Protein AF-A0A522AM93-F1 (afdb_monomer_lite)

Radius of gyration: 15.5 Å; chains: 1; bounding box: 45×29×40 Å

pLDDT: mean 80.6, std 19.47, range [34.16, 98.31]

Structure (mmCIF, N/CA/C/O backbone):
data_AF-A0A522AM93-F1
#
_entry.id   AF-A0A522AM93-F1
#
loop_
_atom_site.group_PDB
_atom_site.id
_atom_site.type_symbol
_atom_site.label_atom_id
_atom_site.label_alt_id
_atom_site.label_comp_id
_atom_site.label_asym_id
_atom_site.label_entity_id
_atom_site.label_seq_id
_atom_site.pdbx_PDB_ins_code
_atom_site.Cartn_x
_atom_site.Cartn_y
_atom_site.Cartn_z
_atom_site.occupancy
_atom_site.B_iso_or_equiv
_atom_site.auth_seq_id
_atom_site.auth_comp_id
_atom_site.auth_asym_id
_atom_site.auth_atom_id
_atom_site.pdbx_PDB_model_num
ATOM 1 N N . MET A 1 1 ? 15.659 14.094 3.637 1.00 64.00 1 MET A N 1
ATOM 2 C CA . MET A 1 1 ? 14.921 12.846 3.329 1.00 64.00 1 MET A CA 1
ATOM 3 C C . MET A 1 1 ? 1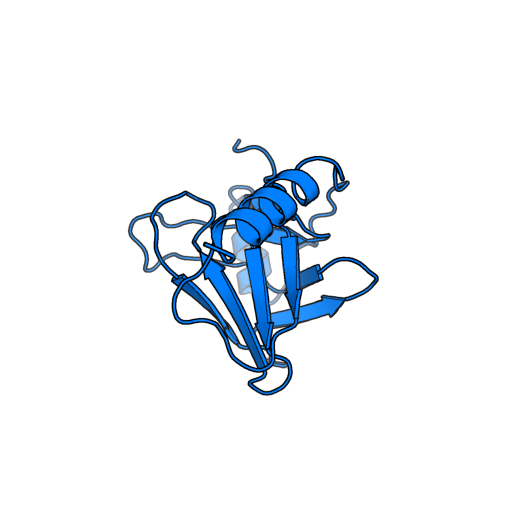3.734 12.758 4.272 1.00 64.00 1 MET A C 1
ATOM 5 O O . MET A 1 1 ? 13.894 13.116 5.433 1.00 64.00 1 MET A O 1
ATOM 9 N N . ARG A 1 2 ? 12.546 12.381 3.788 1.00 76.62 2 ARG A N 1
ATOM 10 C CA . ARG A 1 2 ? 11.369 12.241 4.659 1.00 76.62 2 ARG A CA 1
ATOM 11 C C . ARG A 1 2 ? 11.537 11.013 5.561 1.00 76.62 2 ARG A C 1
ATOM 13 O O . ARG A 1 2 ? 12.051 9.994 5.109 1.00 76.62 2 ARG A O 1
ATOM 20 N N . GLN A 1 3 ? 11.123 11.125 6.821 1.00 82.69 3 GLN A N 1
ATOM 21 C CA . GLN A 1 3 ? 11.188 10.011 7.768 1.00 82.69 3 GLN A CA 1
ATOM 22 C C . GLN A 1 3 ? 10.150 8.926 7.429 1.00 82.69 3 GLN A C 1
ATOM 24 O O . GLN A 1 3 ? 9.095 9.257 6.871 1.00 82.69 3 GLN A O 1
ATOM 29 N N . PRO A 1 4 ? 10.429 7.649 7.758 1.00 87.81 4 PRO A N 1
ATOM 30 C CA . PRO A 1 4 ? 9.430 6.589 7.743 1.00 87.81 4 PRO A CA 1
ATOM 31 C C . PRO A 1 4 ? 8.192 6.964 8.556 1.00 87.81 4 PRO A C 1
ATOM 33 O O . PRO A 1 4 ? 8.305 7.571 9.621 1.00 87.81 4 PRO A O 1
ATOM 36 N N . VAL A 1 5 ? 7.018 6.582 8.066 1.00 90.31 5 VAL A N 1
ATOM 37 C CA . VAL A 1 5 ? 5.742 6.818 8.750 1.00 90.31 5 VAL A CA 1
ATOM 38 C C . VAL A 1 5 ? 5.134 5.471 9.110 1.00 90.31 5 VAL A C 1
ATOM 40 O O . VAL A 1 5 ? 5.011 4.608 8.246 1.00 90.31 5 VAL A O 1
ATOM 43 N N . ALA A 1 6 ? 4.758 5.282 10.373 1.00 91.94 6 ALA A N 1
ATOM 44 C CA . ALA A 1 6 ? 4.061 4.073 10.798 1.00 91.94 6 ALA A CA 1
ATOM 45 C C . ALA A 1 6 ? 2.689 3.967 10.112 1.00 91.94 6 ALA A C 1
ATOM 47 O O . ALA A 1 6 ? 1.998 4.967 9.908 1.00 91.94 6 ALA A O 1
ATOM 48 N N . LEU A 1 7 ? 2.295 2.748 9.771 1.00 93.38 7 LEU A N 1
ATOM 49 C CA . LEU A 1 7 ? 1.072 2.430 9.056 1.00 93.38 7 LEU A CA 1
ATOM 50 C C . LEU A 1 7 ? 0.395 1.241 9.740 1.00 93.38 7 LEU A C 1
ATOM 52 O O . LEU A 1 7 ? 1.007 0.213 9.976 1.00 93.38 7 LEU A O 1
ATOM 56 N N . CYS A 1 8 ? -0.888 1.364 10.054 1.00 96.06 8 CYS A N 1
ATOM 57 C CA . CYS A 1 8 ? -1.685 0.235 10.522 1.00 96.06 8 CYS A CA 1
ATOM 58 C C . CYS A 1 8 ? -2.324 -0.467 9.327 1.00 96.06 8 CYS A C 1
ATOM 60 O O . CYS A 1 8 ? -2.817 0.203 8.424 1.00 96.06 8 CYS A O 1
ATOM 62 N N . HIS A 1 9 ? -2.415 -1.790 9.338 1.00 97.38 9 HIS A N 1
ATOM 63 C CA . HIS A 1 9 ? -3.209 -2.511 8.348 1.00 97.38 9 HIS A CA 1
ATOM 64 C C . HIS A 1 9 ? -4.540 -2.985 8.935 1.00 97.38 9 HIS A C 1
ATOM 66 O O . HIS A 1 9 ? -4.672 -3.205 10.141 1.00 97.38 9 HIS A O 1
ATOM 72 N N . ARG A 1 10 ? -5.552 -3.129 8.079 1.00 97.81 10 ARG A N 1
ATOM 73 C CA . ARG A 1 10 ? -6.844 -3.727 8.422 1.00 97.81 10 ARG A CA 1
ATOM 74 C C . ARG A 1 10 ? -7.323 -4.605 7.283 1.00 97.81 10 ARG A C 1
ATOM 76 O O . ARG A 1 10 ? -7.570 -4.109 6.187 1.00 97.81 10 ARG A O 1
ATOM 83 N N . PHE A 1 11 ? -7.509 -5.886 7.569 1.00 97.75 11 PHE A N 1
ATOM 84 C CA . PHE A 1 11 ? -8.221 -6.773 6.662 1.00 97.75 11 PHE A CA 1
ATOM 85 C C . PHE A 1 11 ? -9.722 -6.504 6.768 1.00 97.75 11 PHE A C 1
ATOM 87 O O . PHE A 1 11 ? -10.274 -6.453 7.867 1.00 97.75 11 PHE A O 1
ATOM 94 N N . VAL A 1 12 ? -10.359 -6.286 5.624 1.00 97.25 12 VAL A N 1
ATOM 95 C CA . VAL A 1 12 ? -11.785 -5.970 5.503 1.00 97.25 12 VAL A CA 1
ATOM 96 C C . VAL A 1 12 ? -12.380 -6.736 4.329 1.00 97.25 12 VAL A C 1
ATOM 98 O O . VAL A 1 12 ? -11.690 -7.005 3.348 1.00 97.25 12 VAL A O 1
ATOM 101 N N . ASP A 1 13 ? -13.670 -7.056 4.385 1.00 94.38 13 ASP A N 1
ATOM 102 C CA . ASP A 1 13 ? -14.339 -7.667 3.233 1.00 94.38 13 ASP A CA 1
ATOM 103 C C . ASP A 1 13 ? -14.486 -6.663 2.087 1.00 94.38 13 ASP A C 1
ATOM 105 O O . ASP A 1 13 ? -14.112 -6.955 0.951 1.00 94.38 13 ASP A O 1
ATOM 109 N N . ALA A 1 14 ? -14.973 -5.460 2.396 1.00 93.94 14 ALA A N 1
ATOM 110 C CA . ALA A 1 14 ? -15.117 -4.344 1.469 1.00 93.94 14 ALA A CA 1
ATOM 111 C C . ALA A 1 14 ? -14.380 -3.107 1.997 1.00 93.94 14 ALA A C 1
ATOM 113 O O . ALA A 1 14 ? -14.317 -2.878 3.207 1.00 93.94 14 ALA A O 1
ATOM 114 N N . ILE A 1 15 ? -13.819 -2.319 1.079 1.00 94.44 15 ILE A N 1
ATOM 115 C CA . ILE A 1 15 ? -13.156 -1.054 1.410 1.00 94.44 15 ILE A CA 1
ATOM 116 C C . ILE A 1 15 ? -14.227 -0.058 1.892 1.00 94.44 15 ILE A C 1
ATOM 118 O O . ILE A 1 15 ? -15.259 0.059 1.233 1.00 94.44 15 ILE A O 1
ATOM 122 N N . PRO A 1 16 ? -14.037 0.620 3.040 1.00 95.31 16 PRO A N 1
ATOM 123 C CA . PRO A 1 16 ? -15.026 1.561 3.556 1.00 95.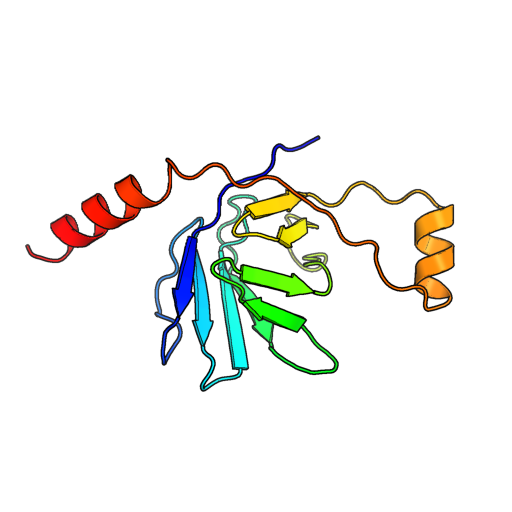31 16 PRO A CA 1
ATOM 124 C C . PRO A 1 16 ? -15.068 2.848 2.724 1.00 95.31 16 PRO A C 1
ATOM 126 O O . PRO A 1 16 ? -14.027 3.316 2.274 1.00 95.31 16 PRO A O 1
ATOM 129 N N . ASP A 1 17 ? -16.238 3.490 2.654 1.00 92.44 17 ASP A N 1
ATOM 130 C CA . ASP A 1 17 ? -16.438 4.759 1.925 1.00 92.44 17 ASP A CA 1
ATOM 131 C C . ASP A 1 17 ? -15.580 5.922 2.447 1.00 92.44 17 ASP A C 1
ATOM 133 O O . ASP A 1 17 ? -15.395 6.931 1.773 1.00 92.44 17 ASP A O 1
ATOM 137 N N . ARG A 1 18 ? -15.112 5.830 3.698 1.00 93.94 18 ARG A N 1
ATOM 138 C CA . ARG A 1 18 ? -14.257 6.841 4.328 1.00 93.94 18 ARG A CA 1
ATOM 139 C C . ARG A 1 18 ? -12.984 6.202 4.847 1.00 93.94 18 ARG A C 1
ATOM 141 O O . ARG A 1 18 ? -12.986 5.522 5.878 1.00 93.94 18 ARG A O 1
ATOM 148 N N . LEU A 1 19 ? -11.884 6.479 4.160 1.00 94.69 19 LEU A N 1
ATOM 149 C CA . LEU A 1 19 ? -10.560 6.025 4.558 1.00 94.69 19 LEU A CA 1
ATOM 150 C C . LEU A 1 19 ? -10.001 6.852 5.724 1.00 94.69 19 LEU A C 1
ATOM 152 O O . LEU A 1 19 ? -10.344 8.014 5.936 1.00 94.69 19 LEU A O 1
ATOM 156 N N . GLN A 1 20 ? -9.113 6.229 6.499 1.00 96.50 20 GLN A N 1
ATOM 157 C CA . GLN A 1 20 ? -8.403 6.871 7.605 1.00 96.50 20 GLN A CA 1
ATOM 158 C C . GLN A 1 20 ? -6.929 7.035 7.236 1.00 96.50 20 GLN A C 1
ATOM 160 O O . GLN A 1 20 ? -6.321 6.118 6.682 1.00 96.50 20 GLN A O 1
ATOM 165 N N . ALA A 1 21 ? -6.345 8.186 7.571 1.00 94.94 21 ALA A N 1
ATOM 166 C CA . ALA A 1 21 ? -4.922 8.421 7.357 1.00 94.94 21 ALA A CA 1
ATOM 167 C C . ALA A 1 21 ? -4.083 7.425 8.174 1.00 94.94 21 ALA A C 1
ATOM 169 O O . ALA A 1 21 ? -4.411 7.121 9.322 1.00 94.94 21 ALA A O 1
ATOM 170 N N . GLY A 1 22 ? -3.005 6.916 7.574 1.00 95.00 22 GLY A N 1
ATOM 171 C CA . GLY A 1 22 ? -2.126 5.934 8.216 1.00 95.00 22 GLY A CA 1
ATOM 172 C C . GLY A 1 22 ? -2.719 4.526 8.330 1.00 95.00 22 GLY A C 1
ATOM 173 O O . GLY A 1 22 ? -2.163 3.710 9.061 1.00 95.00 22 GLY A O 1
ATOM 174 N N . VAL A 1 23 ? -3.825 4.227 7.635 1.00 97.69 23 VAL A N 1
ATOM 175 C CA . VAL A 1 23 ? -4.416 2.882 7.586 1.00 97.69 23 VAL A CA 1
ATOM 176 C C . VAL A 1 23 ? -4.396 2.337 6.159 1.00 97.69 23 VAL A C 1
ATOM 178 O O . VAL A 1 23 ? -4.924 2.976 5.251 1.00 97.69 23 VAL A O 1
ATOM 181 N N . LEU A 1 24 ? -3.824 1.145 5.978 1.00 98.06 24 LEU A N 1
ATOM 182 C CA . LEU A 1 24 ? -3.966 0.334 4.771 1.00 98.06 24 LEU A CA 1
ATOM 183 C C . LEU A 1 24 ? -5.116 -0.649 4.952 1.00 98.06 24 LEU A C 1
ATOM 185 O O . LEU A 1 24 ? -5.039 -1.578 5.758 1.00 98.06 24 LEU A O 1
ATOM 189 N N . TYR A 1 25 ? -6.179 -0.453 4.188 1.00 98.31 25 TYR A N 1
ATOM 190 C CA . TYR A 1 25 ? -7.283 -1.396 4.110 1.00 98.31 25 TYR A CA 1
ATOM 191 C C . TYR A 1 25 ? -6.959 -2.444 3.062 1.00 98.31 25 TYR A C 1
ATOM 193 O O . TYR A 1 25 ? -6.616 -2.102 1.938 1.00 98.31 25 TYR A O 1
ATOM 201 N N . VAL A 1 26 ? -7.072 -3.714 3.421 1.00 98.25 26 VAL A N 1
ATOM 202 C CA . VAL A 1 26 ? -6.780 -4.835 2.532 1.00 98.25 26 VAL A CA 1
ATOM 203 C C . VAL A 1 26 ? -8.038 -5.677 2.391 1.00 98.25 26 VAL A C 1
ATOM 205 O O . VAL A 1 26 ? -8.509 -6.254 3.369 1.00 98.25 26 VAL A O 1
ATOM 208 N N . SER A 1 27 ? -8.561 -5.781 1.171 1.00 97.00 27 SER A N 1
ATOM 209 C CA . SER A 1 27 ? -9.616 -6.730 0.832 1.00 97.00 27 SER A CA 1
ATOM 210 C C . SER A 1 27 ? -9.044 -7.902 0.052 1.00 97.00 27 SER A C 1
ATOM 212 O O . SER A 1 27 ? -8.679 -7.783 -1.118 1.00 97.00 27 SER A O 1
ATOM 214 N N . MET A 1 28 ? -9.017 -9.067 0.700 1.00 96.69 28 MET A N 1
ATOM 215 C CA . MET A 1 28 ? -8.648 -10.322 0.040 1.00 96.69 28 MET A CA 1
ATOM 216 C C . MET A 1 28 ? -9.732 -10.765 -0.949 1.00 96.69 28 MET A C 1
ATOM 218 O O . MET A 1 28 ? -9.409 -11.279 -2.017 1.00 96.69 28 MET A O 1
ATOM 222 N N . ARG A 1 29 ? -11.011 -10.503 -0.631 1.00 94.25 29 ARG A N 1
ATOM 223 C CA . ARG A 1 29 ? -12.167 -10.820 -1.486 1.00 94.25 29 ARG A CA 1
ATOM 224 C C . ARG A 1 29 ? -12.083 -10.118 -2.839 1.00 94.25 29 ARG A C 1
ATOM 226 O O . ARG A 1 29 ? -12.294 -10.755 -3.865 1.00 94.25 29 ARG A O 1
ATOM 233 N N . TYR A 1 30 ? -11.771 -8.825 -2.831 1.00 93.12 30 TYR A N 1
ATOM 234 C CA . TYR A 1 30 ? -11.672 -8.010 -4.045 1.00 93.12 30 TYR A CA 1
ATOM 235 C C . TYR A 1 30 ? -10.238 -7.840 -4.542 1.00 93.12 30 TYR A C 1
ATOM 237 O O . TYR A 1 30 ? -10.014 -7.098 -5.492 1.00 93.12 30 TYR A O 1
ATOM 245 N N . ARG A 1 31 ? -9.278 -8.532 -3.912 1.00 95.75 31 ARG A N 1
ATOM 246 C CA . ARG A 1 31 ? -7.854 -8.503 -4.259 1.00 95.75 31 ARG A CA 1
ATOM 247 C C . ARG A 1 31 ? -7.352 -7.073 -4.437 1.00 95.75 31 ARG A C 1
ATOM 249 O O . ARG A 1 31 ? -6.823 -6.720 -5.483 1.00 95.75 31 ARG A O 1
ATOM 256 N N . THR A 1 32 ? -7.545 -6.233 -3.431 1.00 95.25 32 THR A N 1
ATOM 257 C CA . THR A 1 32 ? -7.115 -4.834 -3.487 1.00 95.25 32 THR A CA 1
ATOM 258 C C . THR A 1 32 ? -6.678 -4.354 -2.117 1.00 95.25 32 THR A C 1
ATOM 260 O O . THR A 1 32 ? -7.228 -4.779 -1.097 1.00 95.25 32 THR A O 1
ATOM 263 N N . ALA A 1 33 ? -5.695 -3.464 -2.087 1.00 97.69 33 ALA A N 1
ATOM 264 C CA . ALA A 1 33 ? -5.352 -2.700 -0.905 1.00 97.69 33 ALA A CA 1
ATOM 265 C C . ALA A 1 33 ? -5.471 -1.200 -1.196 1.00 97.69 33 ALA A C 1
ATOM 267 O O . ALA A 1 33 ? -5.106 -0.737 -2.277 1.00 97.69 33 ALA A O 1
ATOM 268 N N . VAL A 1 34 ? -6.021 -0.447 -0.246 1.00 98.06 34 VAL A N 1
ATOM 269 C CA . VAL A 1 34 ? -6.327 0.976 -0.410 1.00 98.06 34 VAL A CA 1
ATOM 270 C C . VAL A 1 34 ? -5.916 1.753 0.835 1.00 98.06 34 VAL A C 1
ATOM 272 O O . VAL A 1 34 ? -6.189 1.340 1.966 1.00 98.06 34 VAL A O 1
ATOM 275 N N . HIS A 1 35 ? -5.282 2.902 0.635 1.00 97.62 35 HIS A N 1
ATOM 276 C CA . HIS A 1 35 ? -4.920 3.839 1.698 1.00 97.62 35 HIS A CA 1
ATOM 277 C C . HIS A 1 35 ? -4.972 5.282 1.201 1.00 97.62 35 HIS A C 1
ATOM 279 O O . HIS A 1 35 ? -4.904 5.552 0.005 1.00 97.62 35 HIS A O 1
ATOM 285 N N . LEU A 1 36 ? -5.048 6.230 2.136 1.00 97.06 36 LEU A N 1
ATOM 286 C CA . LEU A 1 36 ? -4.836 7.640 1.810 1.00 97.06 36 LEU A CA 1
ATOM 287 C C . LEU A 1 36 ? -3.354 7.912 1.581 1.00 97.06 36 LEU A C 1
ATOM 289 O O . LEU A 1 36 ? -2.502 7.431 2.336 1.00 97.06 36 LEU A O 1
ATOM 293 N N . CYS A 1 37 ? -3.049 8.737 0.582 1.00 95.69 37 CYS A N 1
ATOM 294 C CA . CYS A 1 37 ? -1.685 9.083 0.227 1.00 95.69 37 CYS A CA 1
ATOM 295 C C . CYS A 1 37 ? -0.922 9.615 1.459 1.00 95.69 37 CYS A C 1
ATOM 297 O O . CYS A 1 37 ? -1.307 10.637 2.041 1.00 95.69 37 CYS A O 1
ATOM 299 N N . PRO A 1 38 ? 0.207 8.986 1.841 1.00 93.94 38 PRO A N 1
ATOM 300 C CA . PRO A 1 38 ? 0.921 9.299 3.079 1.00 93.94 38 PRO A CA 1
ATOM 301 C C . PRO A 1 38 ? 1.619 10.662 3.051 1.00 93.94 38 PRO A C 1
ATOM 303 O O . PRO A 1 38 ? 2.220 11.084 4.035 1.00 93.94 38 PRO A O 1
ATOM 306 N N . THR A 1 39 ? 1.563 11.379 1.924 1.00 92.25 39 THR A N 1
ATOM 307 C CA . THR A 1 39 ? 1.989 12.779 1.873 1.00 92.25 39 THR A CA 1
ATOM 308 C C . THR A 1 39 ? 1.042 13.719 2.605 1.00 92.25 39 THR A C 1
ATOM 310 O O . THR A 1 39 ? 1.480 14.822 2.925 1.00 92.25 39 THR A O 1
ATOM 313 N N . GLY A 1 40 ? -0.205 13.300 2.844 1.00 92.75 40 GLY A N 1
ATOM 314 C CA . GLY A 1 40 ? -1.267 14.137 3.397 1.00 92.75 40 GLY A CA 1
ATOM 315 C C . GLY A 1 40 ? -2.086 14.893 2.346 1.00 92.75 40 GLY A C 1
ATOM 316 O O . GLY A 1 40 ? -2.867 15.756 2.722 1.00 92.75 40 GLY A O 1
ATOM 317 N N . CYS A 1 41 ? -1.944 14.589 1.047 1.00 92.50 41 CYS A N 1
ATOM 318 C CA . CYS A 1 41 ? -2.707 15.278 -0.005 1.00 92.50 41 CYS A CA 1
ATOM 319 C C . CYS A 1 41 ? -4.188 14.868 -0.097 1.00 92.50 41 CYS A C 1
ATOM 321 O O . CYS A 1 41 ? -4.911 15.451 -0.890 1.00 92.50 41 CYS A O 1
ATOM 323 N N . GLY A 1 42 ? -4.632 13.879 0.684 1.00 92.38 42 GLY A N 1
ATOM 324 C CA . GLY A 1 42 ? -6.035 13.448 0.739 1.00 92.38 42 GLY A CA 1
ATOM 325 C C . GLY A 1 42 ? -6.471 12.477 -0.361 1.00 92.38 42 GLY A C 1
ATOM 326 O O . GLY A 1 42 ? -7.556 11.924 -0.261 1.00 92.38 42 GLY A O 1
ATOM 327 N N . GLU A 1 43 ? -5.622 12.226 -1.357 1.00 95.88 43 GLU A N 1
ATOM 328 C CA . GLU A 1 43 ? -5.921 11.304 -2.460 1.00 95.88 43 GLU A CA 1
ATOM 329 C C . GLU A 1 43 ? -5.937 9.840 -2.013 1.00 95.88 43 GLU A C 1
ATOM 331 O O . GLU A 1 43 ? -5.076 9.411 -1.234 1.00 95.88 43 GLU A O 1
ATOM 336 N N . GLU A 1 44 ? -6.875 9.066 -2.554 1.00 95.75 44 GLU A N 1
ATOM 337 C CA . GLU A 1 44 ? -6.936 7.619 -2.364 1.00 95.75 44 GLU A CA 1
ATOM 338 C C . GLU A 1 44 ? -5.966 6.915 -3.309 1.00 95.75 44 GLU A C 1
ATOM 340 O O . GLU A 1 44 ? -5.877 7.214 -4.499 1.00 95.75 44 GLU A O 1
ATOM 345 N N . VAL A 1 45 ? -5.221 5.959 -2.770 1.00 96.50 45 VAL A N 1
ATOM 346 C CA . VAL A 1 45 ? -4.254 5.170 -3.521 1.00 96.50 45 VAL A CA 1
ATOM 347 C C . VAL A 1 45 ? -4.731 3.733 -3.524 1.00 96.50 45 VAL A C 1
ATOM 349 O O . VAL A 1 45 ? -4.802 3.095 -2.475 1.00 96.50 45 VAL A O 1
ATOM 352 N N . VAL A 1 46 ? -5.057 3.235 -4.713 1.00 95.75 46 VAL A N 1
ATOM 353 C CA . VAL A 1 46 ? -5.524 1.866 -4.928 1.00 95.75 46 VAL A CA 1
ATOM 354 C C . VAL A 1 46 ? -4.365 1.020 -5.436 1.00 95.75 46 VAL A C 1
ATOM 356 O O . VAL A 1 46 ? -3.681 1.391 -6.387 1.00 95.75 46 VAL A O 1
ATOM 359 N N . THR A 1 47 ? -4.164 -0.133 -4.810 1.00 96.56 47 THR A N 1
ATOM 360 C CA . THR A 1 47 ? -3.137 -1.117 -5.165 1.00 96.56 47 THR A CA 1
ATOM 361 C C . THR A 1 47 ? -3.800 -2.479 -5.398 1.00 96.56 47 THR A C 1
ATOM 363 O O . THR A 1 47 ? -4.003 -3.246 -4.452 1.00 96.56 47 THR A O 1
ATOM 366 N N . PRO A 1 48 ? -4.206 -2.782 -6.647 1.00 95.06 48 PRO A N 1
ATOM 367 C CA . PRO A 1 48 ? -4.718 -4.096 -7.017 1.00 95.06 48 PRO A CA 1
ATOM 368 C C . PRO A 1 48 ? -3.714 -5.205 -6.691 1.00 95.06 48 PRO A C 1
ATOM 370 O O . PRO A 1 48 ? -2.518 -5.083 -6.952 1.00 95.06 48 PRO A O 1
ATOM 373 N N . LEU A 1 49 ? -4.202 -6.296 -6.106 1.00 92.88 49 LEU A N 1
ATOM 374 C CA . LEU A 1 49 ? -3.387 -7.422 -5.674 1.00 92.88 49 LEU A CA 1
ATOM 375 C C . LEU A 1 49 ? -3.366 -8.521 -6.741 1.00 92.88 49 LEU A C 1
ATOM 377 O O . LEU A 1 49 ? -4.350 -9.233 -6.996 1.00 92.88 49 LEU A O 1
ATOM 381 N N . GLY A 1 50 ? -2.202 -8.702 -7.348 1.00 85.75 50 GLY A N 1
ATOM 382 C CA . GLY A 1 50 ? -2.039 -9.513 -8.543 1.00 85.75 50 GLY A CA 1
ATOM 383 C C . GLY A 1 50 ? -0.602 -9.944 -8.770 1.00 85.75 50 GLY A C 1
ATOM 384 O O . GLY A 1 50 ? 0.330 -9.423 -8.165 1.00 85.75 50 GLY A O 1
ATOM 385 N N . ARG A 1 51 ? -0.439 -10.926 -9.659 1.00 82.75 51 ARG A N 1
ATOM 386 C CA . ARG A 1 51 ? 0.880 -11.398 -10.089 1.00 82.75 51 ARG A CA 1
ATOM 387 C C . ARG A 1 51 ? 1.643 -10.313 -10.849 1.00 82.75 51 ARG A C 1
ATOM 389 O O . ARG A 1 51 ? 2.852 -10.205 -10.682 1.00 82.75 51 ARG A O 1
ATOM 396 N N . ASP A 1 52 ? 0.912 -9.545 -11.651 1.00 83.50 52 ASP A N 1
ATOM 397 C CA . ASP A 1 52 ? 1.462 -8.525 -12.545 1.00 83.50 52 ASP A CA 1
ATOM 398 C C . ASP A 1 52 ? 1.289 -7.096 -11.983 1.00 83.50 52 ASP A C 1
ATOM 400 O O . ASP A 1 52 ? 1.820 -6.147 -12.551 1.00 83.50 52 ASP A O 1
ATOM 404 N N . ASP A 1 53 ? 0.591 -6.965 -10.846 1.00 90.12 53 ASP A N 1
ATOM 405 C CA . ASP A 1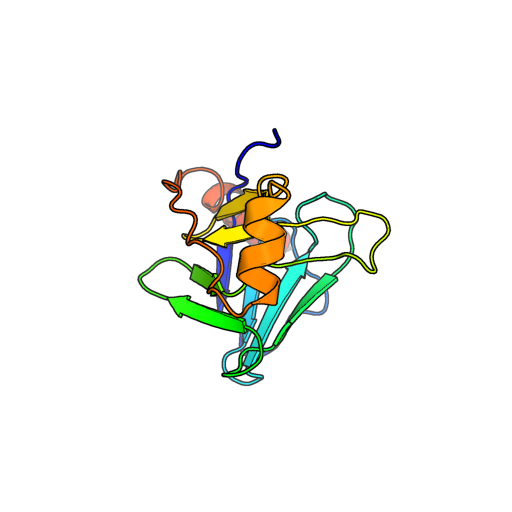 53 ? 0.331 -5.710 -10.128 1.00 90.12 53 ASP A CA 1
ATOM 406 C C . ASP A 1 53 ? 1.108 -5.684 -8.791 1.00 90.12 53 ASP A C 1
ATOM 408 O O . ASP A 1 53 ? 2.328 -5.864 -8.768 1.00 90.12 53 ASP A O 1
ATOM 412 N N . TRP A 1 54 ? 0.421 -5.494 -7.653 1.00 93.38 54 TRP A N 1
ATOM 413 C CA . TRP A 1 54 ? 1.030 -5.529 -6.327 1.00 93.38 54 TRP A CA 1
ATOM 414 C C . TRP A 1 54 ? 0.892 -6.905 -5.666 1.00 93.38 54 TRP A C 1
ATOM 416 O O . TRP A 1 54 ? -0.179 -7.491 -5.551 1.00 93.38 54 TRP A O 1
ATOM 426 N N . THR A 1 55 ? 1.998 -7.412 -5.147 1.00 95.25 55 THR A N 1
ATOM 427 C CA . THR A 1 55 ? 2.064 -8.555 -4.246 1.00 95.25 55 THR A CA 1
ATOM 428 C C . THR A 1 55 ? 2.039 -8.068 -2.802 1.00 95.25 55 THR A C 1
ATOM 430 O O . THR A 1 55 ? 2.902 -7.297 -2.377 1.00 95.25 55 THR A O 1
ATOM 433 N N . LEU A 1 56 ? 1.072 -8.570 -2.035 1.00 95.88 56 LEU A N 1
ATOM 434 C CA . LEU A 1 56 ? 1.010 -8.417 -0.586 1.00 95.88 56 LEU A CA 1
ATOM 435 C C . LEU A 1 56 ? 1.745 -9.575 0.096 1.00 95.88 56 LEU A C 1
ATOM 437 O O . LEU A 1 56 ? 1.506 -10.741 -0.211 1.00 95.88 56 LEU A O 1
ATOM 441 N N . THR A 1 57 ? 2.593 -9.260 1.069 1.00 96.00 57 THR A N 1
ATOM 442 C CA . THR A 1 57 ? 3.144 -10.229 2.025 1.00 96.00 57 THR A CA 1
ATOM 443 C C . THR A 1 57 ? 2.599 -9.926 3.413 1.00 96.00 57 THR A C 1
ATOM 445 O O . THR A 1 57 ? 2.582 -8.762 3.817 1.00 96.00 57 THR A O 1
ATOM 448 N N . PHE A 1 58 ? 2.173 -10.971 4.126 1.00 96.06 58 PHE A N 1
ATOM 449 C CA . PHE A 1 58 ? 1.693 -10.883 5.500 1.00 96.06 58 PHE A CA 1
ATOM 450 C C . PHE A 1 58 ? 2.372 -11.937 6.381 1.00 96.06 58 PHE A C 1
ATOM 452 O O . PHE A 1 58 ? 2.175 -13.134 6.184 1.00 96.06 58 PHE A O 1
ATOM 459 N N . ASP A 1 59 ? 3.170 -11.480 7.342 1.00 93.62 59 ASP A N 1
ATOM 460 C CA . ASP A 1 59 ? 3.924 -12.295 8.310 1.00 93.62 59 ASP A CA 1
ATOM 461 C C . ASP A 1 59 ? 3.656 -11.867 9.768 1.00 93.62 59 ASP A C 1
ATOM 463 O O . ASP A 1 59 ? 4.461 -12.106 10.666 1.00 93.62 59 ASP A O 1
ATOM 467 N N . GLY A 1 60 ? 2.517 -11.205 9.997 1.00 93.56 60 GLY A N 1
ATOM 468 C CA . GLY A 1 60 ? 2.218 -10.429 11.205 1.00 93.56 60 GLY A CA 1
ATOM 469 C C . GLY A 1 60 ? 2.325 -8.919 10.969 1.00 93.56 60 GLY A C 1
ATOM 470 O O . GLY A 1 60 ? 1.692 -8.146 11.681 1.00 93.56 60 GLY A O 1
ATOM 471 N N . THR A 1 61 ? 3.039 -8.511 9.918 1.00 95.50 61 THR A N 1
ATOM 472 C CA . THR A 1 61 ? 3.040 -7.150 9.363 1.00 95.50 61 THR A CA 1
ATOM 473 C C . THR A 1 61 ? 2.698 -7.191 7.877 1.00 95.50 61 THR A C 1
ATOM 475 O O . THR A 1 61 ? 2.832 -8.245 7.252 1.00 95.50 61 THR A O 1
ATOM 478 N N . VAL A 1 62 ? 2.272 -6.074 7.279 1.00 96.12 62 VAL A N 1
ATOM 479 C CA . VAL A 1 62 ? 2.052 -6.011 5.824 1.00 96.12 62 VAL A CA 1
ATOM 480 C C . VAL A 1 62 ? 3.210 -5.352 5.087 1.00 96.12 62 VAL A C 1
ATOM 482 O O . VAL A 1 62 ? 3.786 -4.349 5.518 1.00 96.12 62 VAL A O 1
ATOM 485 N N . SER A 1 63 ? 3.528 -5.913 3.925 1.00 96.00 63 SER A N 1
ATOM 486 C CA . SER A 1 63 ? 4.403 -5.300 2.926 1.00 96.00 63 SER A CA 1
ATOM 487 C C . SER A 1 63 ? 3.775 -5.407 1.539 1.00 96.00 63 SER A C 1
ATOM 489 O O . SER A 1 63 ? 3.188 -6.437 1.214 1.00 96.00 63 SER A O 1
ATOM 491 N N . LEU A 1 64 ? 3.943 -4.373 0.716 1.00 95.69 64 LEU A N 1
ATOM 492 C CA . LEU A 1 64 ? 3.542 -4.358 -0.690 1.00 95.69 64 LEU A CA 1
ATOM 493 C C . LEU A 1 64 ? 4.772 -4.276 -1.596 1.00 95.69 64 LEU A C 1
ATOM 495 O O . LEU A 1 64 ? 5.743 -3.578 -1.292 1.00 95.69 64 LEU A O 1
ATOM 499 N N . ARG A 1 65 ? 4.716 -4.994 -2.718 1.00 93.56 65 ARG A N 1
ATOM 500 C CA . ARG A 1 65 ? 5.695 -4.922 -3.809 1.00 93.56 65 ARG A CA 1
ATOM 501 C C . ARG A 1 65 ? 4.977 -4.904 -5.152 1.00 93.56 65 ARG A C 1
ATOM 503 O O . ARG A 1 65 ? 4.047 -5.682 -5.277 1.00 93.56 65 ARG A O 1
ATOM 510 N N . PRO A 1 66 ? 5.413 -4.133 -6.156 1.00 93.56 66 PRO A N 1
ATOM 511 C CA . PRO A 1 66 ? 6.532 -3.190 -6.122 1.00 93.56 66 PRO A CA 1
ATOM 512 C C . PRO A 1 66 ? 6.223 -1.958 -5.252 1.00 93.56 66 PRO A C 1
ATOM 514 O O . PRO A 1 66 ? 5.232 -1.926 -4.518 1.00 93.56 66 PRO A O 1
ATOM 517 N N . SER A 1 67 ? 7.106 -0.960 -5.282 1.00 92.50 67 SER A N 1
ATOM 518 C CA . SER A 1 67 ? 6.845 0.337 -4.659 1.00 92.50 67 SER A CA 1
ATOM 519 C C . SER A 1 67 ? 5.580 1.004 -5.227 1.00 92.50 67 SER A C 1
ATOM 521 O O . SER A 1 67 ? 5.047 0.634 -6.274 1.00 92.50 67 SER A O 1
ATOM 523 N N . VAL A 1 68 ? 5.068 2.004 -4.515 1.00 94.00 68 VAL A N 1
ATOM 524 C CA . VAL A 1 68 ? 3.903 2.792 -4.919 1.00 94.00 68 VAL A CA 1
ATOM 525 C C . VAL A 1 68 ? 4.382 4.126 -5.479 1.00 94.00 68 VAL A C 1
ATOM 527 O O . VAL A 1 68 ? 4.946 4.945 -4.748 1.00 94.00 68 VAL A O 1
ATOM 530 N N . GLY A 1 69 ? 4.175 4.334 -6.780 1.00 89.81 69 GLY A N 1
ATOM 531 C CA . GLY A 1 69 ? 4.531 5.557 -7.500 1.00 89.81 69 GLY A CA 1
ATOM 532 C C . GLY A 1 69 ? 3.295 6.322 -7.968 1.00 89.81 69 GLY A C 1
ATOM 533 O O . GLY A 1 69 ? 2.586 5.881 -8.864 1.00 89.81 69 GLY A O 1
ATOM 534 N N . ASN A 1 70 ? 3.074 7.507 -7.408 1.00 89.12 70 ASN A N 1
ATOM 535 C CA . ASN A 1 70 ? 1.903 8.348 -7.650 1.00 89.12 70 ASN A CA 1
ATOM 536 C C . ASN A 1 70 ? 2.203 9.495 -8.632 1.00 89.12 70 ASN A C 1
ATOM 538 O O . ASN A 1 70 ? 1.874 10.653 -8.373 1.00 89.12 70 ASN A O 1
ATOM 542 N N . TRP A 1 71 ? 2.851 9.201 -9.761 1.00 84.62 71 TRP A N 1
ATOM 543 C CA . TRP A 1 71 ? 3.319 10.209 -10.729 1.00 84.62 71 TRP A CA 1
ATOM 544 C C . TRP A 1 71 ? 2.198 11.019 -11.396 1.00 84.62 71 TRP A C 1
ATOM 546 O O . TRP A 1 71 ? 2.437 12.147 -11.827 1.00 84.62 71 TRP A O 1
ATOM 556 N N . GLY A 1 72 ? 0.987 10.456 -11.457 1.00 79.94 72 GLY A N 1
ATOM 557 C CA . GLY A 1 72 ? -0.212 11.138 -11.953 1.00 79.94 72 GLY A CA 1
ATOM 558 C C . GLY A 1 72 ? -0.850 12.101 -10.946 1.00 79.94 72 GLY A C 1
ATOM 559 O O . GLY A 1 72 ? -1.640 12.950 -11.343 1.00 79.94 72 GLY A O 1
ATOM 560 N N . LEU A 1 73 ? -0.497 12.010 -9.658 1.00 86.62 73 LEU A N 1
ATOM 561 C CA . LEU A 1 73 ? -0.992 12.925 -8.629 1.00 86.62 73 LEU A CA 1
ATOM 562 C C . LEU A 1 73 ? -0.113 14.176 -8.554 1.00 86.62 73 LEU A C 1
ATOM 564 O O . LEU A 1 73 ? 1.098 14.118 -8.775 1.00 86.62 73 LEU A O 1
ATOM 568 N N . ALA A 1 74 ? -0.691 15.298 -8.116 1.00 86.56 74 ALA A N 1
ATOM 569 C CA . ALA A 1 74 ? 0.057 16.541 -7.898 1.00 86.56 74 ALA A CA 1
ATOM 570 C C . ALA A 1 74 ? 1.230 16.365 -6.913 1.00 86.56 74 ALA A C 1
ATOM 572 O O . ALA A 1 74 ? 2.260 17.023 -7.041 1.00 86.56 74 ALA A O 1
ATOM 573 N N . CYS A 1 75 ? 1.100 15.444 -5.950 1.00 89.81 75 CYS A N 1
ATOM 574 C CA . CYS A 1 75 ? 2.136 15.179 -4.955 1.00 89.81 75 CYS A CA 1
ATOM 575 C C . CYS A 1 75 ? 3.321 14.350 -5.481 1.00 89.81 75 CYS A C 1
ATOM 577 O O . CYS A 1 75 ? 4.353 14.330 -4.810 1.00 89.81 75 CYS A O 1
ATOM 579 N N . ARG A 1 76 ? 3.177 13.667 -6.634 1.00 89.62 76 ARG A N 1
ATOM 580 C CA . ARG A 1 76 ? 4.211 12.842 -7.296 1.00 89.62 76 ARG A CA 1
ATOM 581 C C . ARG A 1 76 ? 5.008 11.957 -6.332 1.00 89.62 76 ARG A C 1
ATOM 583 O O . ARG A 1 76 ? 6.230 11.854 -6.422 1.00 89.62 76 ARG A O 1
ATOM 590 N N . SER A 1 77 ? 4.324 11.382 -5.349 1.00 90.56 77 SER A N 1
ATOM 591 C CA . SER A 1 77 ? 4.974 10.657 -4.264 1.00 90.56 77 SER A CA 1
ATOM 592 C C . SER A 1 77 ? 5.456 9.279 -4.702 1.00 90.56 77 SER A C 1
ATOM 594 O O . SER A 1 77 ? 4.820 8.622 -5.520 1.00 90.56 77 SER A O 1
ATOM 596 N N . HIS A 1 78 ? 6.577 8.832 -4.135 1.00 92.88 78 HIS A N 1
ATOM 597 C CA . HIS A 1 78 ? 7.129 7.499 -4.372 1.00 92.88 78 HIS A CA 1
ATOM 598 C C . HIS A 1 78 ? 7.611 6.902 -3.051 1.00 92.88 78 HIS A C 1
ATOM 600 O O . HIS A 1 78 ? 8.397 7.517 -2.323 1.00 92.88 78 HIS A O 1
ATOM 606 N N . TYR A 1 79 ? 7.072 5.744 -2.686 1.00 94.12 79 TYR A N 1
ATOM 607 C CA . TYR A 1 79 ? 7.339 5.107 -1.400 1.00 94.12 79 TYR A CA 1
ATOM 608 C C . TYR A 1 79 ? 7.074 3.606 -1.438 1.00 94.12 79 TYR A C 1
ATOM 610 O O . TYR A 1 79 ? 6.398 3.074 -2.310 1.00 94.12 79 TYR A O 1
ATOM 618 N N . TRP A 1 80 ? 7.599 2.936 -0.431 1.00 94.38 80 TRP A N 1
ATOM 619 C CA . TRP A 1 80 ? 7.374 1.543 -0.111 1.00 94.38 80 TRP A CA 1
ATOM 620 C C . TRP A 1 80 ? 6.384 1.437 1.033 1.00 94.38 80 TRP A C 1
ATOM 622 O O . TRP A 1 80 ? 6.403 2.273 1.934 1.00 94.38 80 TRP A O 1
ATOM 632 N N . ILE A 1 81 ? 5.578 0.381 1.032 1.00 95.38 81 ILE A N 1
ATOM 633 C CA . ILE A 1 81 ? 4.911 -0.093 2.242 1.00 95.38 81 ILE A CA 1
ATOM 634 C C . ILE A 1 81 ? 5.613 -1.383 2.639 1.00 95.38 81 ILE A C 1
ATOM 636 O O . ILE A 1 81 ? 5.572 -2.368 1.906 1.00 95.38 81 ILE A O 1
ATOM 640 N N . THR A 1 82 ? 6.305 -1.373 3.771 1.00 94.69 82 THR A N 1
ATOM 641 C CA . THR A 1 82 ? 7.033 -2.539 4.265 1.00 94.69 82 THR A CA 1
ATOM 642 C C . THR A 1 82 ? 7.000 -2.586 5.780 1.00 94.69 82 THR A C 1
ATOM 644 O O . THR A 1 82 ? 7.233 -1.574 6.436 1.00 94.69 82 THR A O 1
ATOM 647 N N . ARG A 1 83 ? 6.704 -3.769 6.322 1.00 93.94 83 ARG A N 1
ATOM 648 C CA . ARG A 1 83 ? 6.580 -4.030 7.760 1.00 93.94 83 ARG A CA 1
ATOM 649 C C . ARG A 1 83 ? 5.761 -2.964 8.489 1.00 93.94 83 ARG A C 1
ATOM 651 O O . ARG A 1 83 ? 6.262 -2.340 9.419 1.00 93.94 83 ARG A O 1
ATOM 658 N N . ASP A 1 84 ? 4.529 -2.728 8.036 1.00 95.50 84 ASP A N 1
ATOM 659 C CA . ASP A 1 84 ? 3.625 -1.741 8.652 1.00 95.50 84 ASP A CA 1
ATOM 660 C C . ASP A 1 84 ? 4.205 -0.307 8.676 1.00 95.50 84 ASP A C 1
ATOM 662 O O . ASP A 1 84 ? 3.917 0.499 9.560 1.00 95.50 84 ASP A O 1
ATOM 666 N N . ALA A 1 85 ? 5.041 0.045 7.694 1.00 94.25 85 ALA A N 1
ATOM 667 C CA . ALA A 1 85 ? 5.602 1.384 7.562 1.00 94.25 85 ALA A CA 1
ATOM 668 C C . ALA A 1 85 ? 5.640 1.858 6.107 1.00 94.25 85 ALA A C 1
ATOM 670 O O . ALA A 1 85 ? 5.966 1.110 5.185 1.00 94.25 85 ALA A O 1
ATOM 671 N N . VAL A 1 86 ? 5.359 3.145 5.917 1.00 94.62 86 VAL A N 1
ATOM 672 C CA . VAL A 1 86 ? 5.620 3.875 4.680 1.00 94.62 86 VAL A CA 1
ATOM 673 C C . VAL A 1 86 ? 7.058 4.361 4.698 1.00 94.62 86 VAL A C 1
ATOM 675 O O . VAL A 1 86 ? 7.441 5.145 5.570 1.00 94.62 86 VAL A O 1
ATOM 678 N N . VAL A 1 87 ? 7.839 3.962 3.699 1.00 92.25 87 VAL A N 1
ATOM 679 C CA . VAL A 1 87 ? 9.224 4.403 3.538 1.00 92.25 87 VAL A CA 1
ATOM 680 C C . VAL A 1 87 ? 9.436 5.032 2.187 1.00 92.25 87 VAL A C 1
ATOM 682 O O . VAL A 1 87 ? 9.319 4.390 1.152 1.00 92.25 87 VAL A O 1
ATOM 685 N N . TRP A 1 88 ? 9.754 6.318 2.215 1.00 90.81 88 TRP A N 1
ATOM 686 C CA . TRP A 1 88 ? 9.989 7.117 1.025 1.00 90.81 88 TRP A CA 1
ATOM 687 C C . TRP A 1 88 ? 11.111 6.509 0.200 1.00 90.81 88 TRP A C 1
ATOM 689 O O . TRP A 1 88 ? 12.197 6.237 0.717 1.00 90.81 88 TRP A O 1
ATOM 699 N N . ALA A 1 89 ? 10.830 6.276 -1.077 1.00 8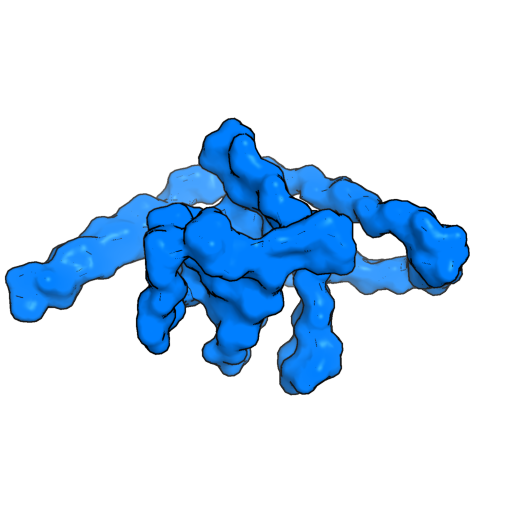5.75 89 ALA A N 1
ATOM 700 C CA . ALA A 1 89 ? 11.838 5.786 -1.988 1.00 85.75 89 ALA A CA 1
ATOM 701 C C . ALA A 1 89 ? 12.942 6.843 -2.108 1.00 85.75 89 ALA A C 1
ATOM 703 O O . ALA A 1 89 ? 12.675 8.048 -2.163 1.00 85.75 89 ALA A O 1
ATOM 704 N N . ALA A 1 90 ? 14.195 6.392 -2.105 1.00 72.44 90 ALA A N 1
ATOM 705 C CA . ALA A 1 90 ? 15.309 7.270 -2.416 1.00 72.44 90 ALA A CA 1
ATOM 706 C C . ALA A 1 90 ? 15.179 7.749 -3.866 1.00 72.44 90 ALA A C 1
ATOM 708 O O . ALA A 1 90 ? 14.697 7.009 -4.725 1.00 72.44 90 ALA A O 1
ATOM 709 N N . THR A 1 91 ? 15.656 8.958 -4.157 1.00 64.81 91 THR A N 1
ATOM 710 C CA . THR A 1 91 ? 15.883 9.365 -5.543 1.00 64.81 91 THR A CA 1
ATOM 711 C C . THR A 1 91 ? 16.861 8.370 -6.157 1.00 64.81 91 THR A C 1
ATOM 713 O O . THR A 1 91 ? 17.993 8.258 -5.686 1.00 64.81 91 THR A O 1
ATOM 716 N N . TRP A 1 92 ? 16.426 7.612 -7.160 1.00 60.91 92 TRP A N 1
ATOM 717 C CA . TRP A 1 92 ? 17.310 6.657 -7.816 1.00 60.91 92 TRP A CA 1
ATOM 718 C C . TRP A 1 92 ? 18.444 7.389 -8.525 1.00 60.91 92 TRP A C 1
ATOM 720 O O . TRP A 1 92 ? 18.220 8.399 -9.201 1.00 60.91 92 TRP A O 1
ATOM 730 N N . SER A 1 93 ? 19.660 6.860 -8.403 1.00 58.47 93 SER A N 1
ATOM 731 C CA . SER A 1 93 ? 20.759 7.285 -9.262 1.00 58.47 93 SER A CA 1
ATOM 732 C C . SER A 1 93 ? 20.456 6.905 -10.716 1.00 58.47 93 SER A C 1
ATOM 734 O O . SER A 1 93 ? 19.642 6.015 -10.993 1.00 58.47 93 SER A O 1
ATOM 736 N N . ARG A 1 94 ? 21.111 7.568 -11.677 1.00 61.78 94 ARG A N 1
ATOM 737 C CA . ARG A 1 94 ? 20.919 7.264 -13.106 1.00 61.78 94 ARG A CA 1
ATOM 738 C C . ARG A 1 94 ? 21.208 5.791 -13.418 1.00 61.78 94 ARG A C 1
ATOM 740 O O . ARG A 1 94 ? 20.511 5.204 -14.242 1.00 61.78 94 ARG A O 1
ATOM 747 N N . GLU A 1 95 ? 22.164 5.183 -12.720 1.00 68.75 95 GLU A N 1
ATOM 748 C CA . GLU A 1 95 ? 22.511 3.766 -12.862 1.00 68.75 95 GLU A CA 1
ATOM 749 C C . GLU A 1 95 ? 21.390 2.834 -12.376 1.00 68.75 95 GLU A C 1
ATOM 751 O O . GLU A 1 95 ? 21.121 1.810 -13.002 1.00 68.75 95 GLU A O 1
ATOM 756 N N . GLN A 1 96 ? 20.700 3.184 -11.285 1.00 64.31 96 GLN A N 1
ATOM 757 C CA . GLN A 1 96 ? 19.574 2.395 -10.769 1.00 64.31 96 GLN A CA 1
ATOM 758 C C . GLN A 1 96 ? 18.372 2.438 -11.723 1.00 64.31 96 GLN A C 1
ATOM 760 O O . GLN A 1 96 ? 17.740 1.409 -11.959 1.00 64.31 96 GLN A O 1
ATOM 765 N N . VAL A 1 97 ? 18.106 3.600 -12.334 1.00 60.84 97 VAL A N 1
ATOM 766 C CA . VAL A 1 97 ? 17.064 3.756 -13.364 1.00 60.84 97 VAL A CA 1
ATOM 767 C C . VAL A 1 97 ? 17.376 2.928 -14.610 1.00 60.84 97 VAL A C 1
ATOM 769 O O . VAL A 1 97 ? 16.481 2.262 -15.128 1.00 60.84 97 VAL A O 1
ATOM 772 N N . ALA A 1 98 ? 18.624 2.948 -15.089 1.00 69.38 98 ALA A N 1
ATOM 773 C CA . ALA A 1 98 ? 19.039 2.164 -16.254 1.00 69.38 98 ALA A CA 1
ATOM 77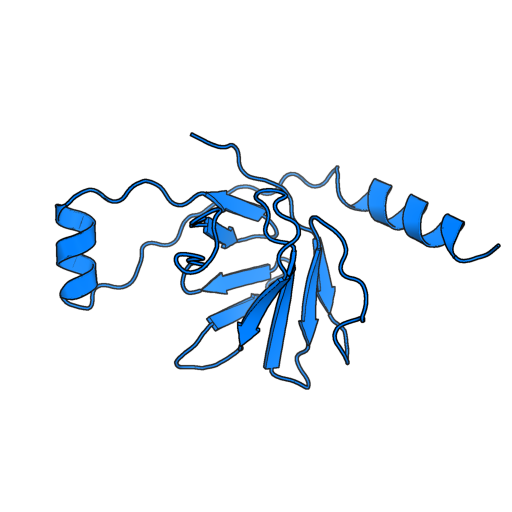4 C C . ALA A 1 98 ? 18.851 0.658 -16.013 1.00 69.38 98 ALA A C 1
ATOM 776 O O . ALA A 1 98 ? 18.175 -0.013 -16.788 1.00 69.38 98 ALA A O 1
ATOM 777 N N . ARG A 1 99 ? 19.322 0.156 -14.868 1.00 68.00 99 ARG A N 1
ATOM 778 C CA . ARG A 1 99 ? 19.177 -1.257 -14.500 1.00 68.00 99 ARG A CA 1
ATOM 779 C C . ARG A 1 99 ? 17.727 -1.723 -14.379 1.00 68.00 99 ARG A C 1
ATOM 781 O O . ARG A 1 99 ? 17.411 -2.838 -14.778 1.00 68.00 99 ARG A O 1
ATOM 788 N N . TRP A 1 100 ? 16.842 -0.906 -13.810 1.00 66.88 100 TRP A N 1
ATOM 789 C CA . TRP A 1 100 ? 15.421 -1.258 -13.720 1.00 66.88 100 TRP A CA 1
ATOM 790 C C . TRP A 1 100 ? 14.757 -1.307 -15.099 1.00 66.88 100 TRP A C 1
ATOM 792 O O . TRP A 1 100 ? 13.979 -2.217 -15.371 1.00 66.88 100 TRP A O 1
ATOM 802 N N . ARG A 1 101 ? 15.115 -0.383 -16.005 1.00 68.12 101 ARG A N 1
ATOM 803 C CA . ARG A 1 101 ? 14.659 -0.422 -17.407 1.00 68.12 101 ARG A CA 1
ATOM 804 C C . ARG A 1 101 ? 15.125 -1.679 -18.142 1.00 68.12 101 ARG A C 1
ATOM 806 O O . ARG A 1 101 ? 14.421 -2.150 -19.024 1.00 68.12 101 ARG A O 1
ATOM 813 N N . GLU A 1 102 ? 16.271 -2.230 -17.755 1.00 80.62 102 GLU A N 1
ATOM 814 C CA . GLU A 1 102 ? 16.805 -3.506 -18.253 1.00 80.62 102 GLU A CA 1
ATOM 815 C C . GLU A 1 102 ? 16.159 -4.739 -17.584 1.00 80.62 102 GLU A C 1
ATOM 817 O O . GLU A 1 102 ? 16.564 -5.870 -17.841 1.00 80.62 102 GLU A O 1
ATOM 822 N N . GLY A 1 103 ? 15.137 -4.546 -16.740 1.00 60.88 103 GLY A N 1
ATOM 823 C CA . GLY A 1 103 ? 14.363 -5.624 -16.120 1.00 60.88 103 GLY A CA 1
ATOM 824 C C . GLY A 1 103 ? 14.866 -6.066 -14.745 1.00 60.88 103 GLY A C 1
ATOM 825 O O . GLY A 1 103 ? 14.401 -7.078 -14.219 1.00 60.88 103 GLY A O 1
ATOM 826 N N . ALA A 1 104 ? 15.801 -5.334 -14.128 1.00 66.62 104 ALA A N 1
ATOM 827 C CA . ALA A 1 104 ? 16.224 -5.642 -12.767 1.00 66.62 104 ALA A CA 1
ATOM 828 C C . ALA A 1 104 ? 15.087 -5.399 -11.760 1.00 66.62 104 ALA A C 1
ATOM 830 O O . ALA A 1 104 ? 14.423 -4.361 -11.780 1.00 66.62 104 ALA A O 1
ATOM 831 N N . ALA A 1 105 ? 14.916 -6.337 -10.826 1.00 60.31 105 ALA A N 1
ATOM 832 C CA . ALA A 1 105 ? 13.974 -6.185 -9.725 1.00 60.31 105 ALA A CA 1
ATOM 833 C C . ALA A 1 105 ? 14.336 -4.980 -8.840 1.00 60.31 105 ALA A C 1
ATOM 835 O O . ALA A 1 105 ? 15.507 -4.726 -8.540 1.00 60.31 105 ALA A O 1
ATOM 836 N N . GLU A 1 106 ? 13.311 -4.256 -8.395 1.00 63.78 106 GLU A N 1
ATOM 837 C CA . GLU A 1 106 ? 13.470 -3.112 -7.503 1.00 63.78 106 GLU A CA 1
ATOM 838 C C . GLU A 1 106 ? 13.983 -3.573 -6.115 1.00 63.78 106 GLU A C 1
ATOM 840 O O . GLU A 1 106 ? 13.457 -4.548 -5.559 1.00 63.78 106 GLU A O 1
ATOM 845 N N . PRO A 1 107 ? 15.019 -2.929 -5.535 1.00 61.97 107 PRO A N 1
ATOM 846 C CA . PRO A 1 107 ? 15.621 -3.384 -4.286 1.00 61.97 107 PRO A CA 1
ATOM 847 C C . PRO A 1 107 ? 14.650 -3.286 -3.106 1.00 61.97 107 PRO A C 1
ATOM 849 O O . PRO A 1 107 ? 14.000 -2.271 -2.879 1.00 61.97 107 PRO A O 1
ATOM 852 N N . ALA A 1 108 ? 14.608 -4.348 -2.304 1.00 54.31 108 ALA A N 1
ATOM 853 C CA . ALA A 1 108 ? 13.843 -4.403 -1.067 1.00 54.31 108 ALA A CA 1
ATOM 854 C C . ALA A 1 108 ? 14.363 -3.393 -0.033 1.00 54.31 108 ALA A C 1
ATOM 856 O O . ALA A 1 108 ? 15.508 -3.504 0.404 1.00 54.31 108 ALA A O 1
ATOM 857 N N . VAL A 1 109 ? 13.517 -2.477 0.438 1.00 59.47 109 VAL A N 1
ATOM 858 C CA . VAL A 1 109 ? 13.843 -1.641 1.602 1.00 59.47 109 VAL A CA 1
ATOM 859 C C . VAL A 1 109 ? 13.423 -2.377 2.880 1.00 59.47 109 VAL A C 1
ATOM 861 O O . VAL A 1 109 ? 12.299 -2.860 2.975 1.00 59.47 109 VAL A O 1
ATOM 864 N N . ARG A 1 110 ? 14.319 -2.496 3.869 1.00 51.75 110 ARG A N 1
ATOM 865 C CA . ARG A 1 110 ? 14.053 -3.131 5.175 1.00 51.75 110 ARG A CA 1
ATOM 866 C C . ARG A 1 110 ? 14.066 -2.064 6.273 1.00 51.75 110 ARG A C 1
ATOM 868 O O . ARG A 1 110 ? 15.050 -1.352 6.411 1.00 51.75 110 ARG A O 1
ATOM 875 N N . VAL A 1 111 ? 12.993 -1.975 7.067 1.00 51.41 111 VAL A N 1
ATOM 876 C CA . VAL A 1 111 ? 12.776 -0.864 8.027 1.00 51.41 111 VAL A CA 1
ATOM 877 C C . VAL A 1 111 ? 12.219 -1.382 9.350 1.00 51.41 111 VAL A C 1
ATOM 879 O O . VAL A 1 111 ? 11.242 -2.122 9.313 1.00 51.41 111 VAL A O 1
ATOM 882 N N . GLU A 1 112 ? 12.861 -1.113 10.488 1.00 40.88 112 GLU A N 1
ATOM 883 C CA . GLU A 1 112 ? 12.392 -1.582 11.804 1.00 40.88 112 GLU A CA 1
ATOM 884 C C . GLU A 1 112 ? 11.125 -0.821 12.233 1.00 40.88 112 GLU A C 1
ATOM 886 O O . GLU A 1 112 ? 11.116 0.407 12.263 1.00 40.88 112 GLU A O 1
ATOM 891 N N . ALA A 1 113 ? 10.036 -1.544 12.515 1.00 43.44 113 ALA A N 1
ATOM 892 C CA . ALA A 1 113 ? 8.741 -0.963 12.869 1.00 43.44 113 ALA A CA 1
ATOM 893 C C . ALA A 1 113 ? 8.691 -0.572 14.359 1.00 43.44 113 ALA A C 1
ATOM 895 O O . ALA A 1 113 ? 9.051 -1.376 15.218 1.00 43.44 113 ALA A O 1
ATOM 896 N N . GLY A 1 114 ? 8.226 0.644 14.673 1.00 38.81 114 GLY A N 1
ATOM 897 C CA . GLY 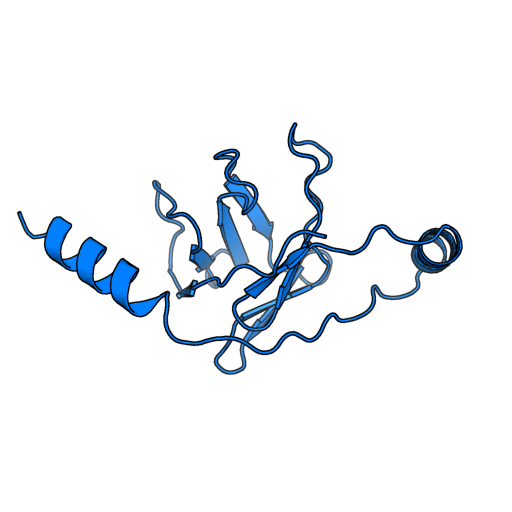A 1 114 ? 8.024 1.151 16.039 1.00 38.81 114 GLY A CA 1
ATOM 898 C C . GLY A 1 114 ? 6.550 1.089 16.463 1.00 38.81 114 GLY A C 1
ATOM 899 O O . GLY A 1 114 ? 5.702 1.772 15.896 1.00 38.81 114 GLY A O 1
ATOM 900 N N . TRP A 1 115 ? 6.237 0.284 17.479 1.00 43.00 115 TRP A N 1
ATOM 901 C CA . TRP A 1 115 ? 4.895 -0.257 17.757 1.00 43.00 115 TRP A CA 1
ATOM 902 C C . TRP A 1 115 ? 3.933 0.630 18.585 1.00 43.00 115 TRP A C 1
ATOM 904 O O . TRP A 1 115 ? 2.905 0.141 19.042 1.00 43.00 115 TRP A O 1
ATOM 914 N N . GLN A 1 116 ? 4.199 1.922 18.818 1.00 34.16 116 GLN A N 1
ATOM 915 C CA . GLN A 1 116 ? 3.457 2.675 19.857 1.00 34.16 116 GLN A CA 1
ATOM 916 C C . GLN A 1 116 ? 2.372 3.659 19.380 1.00 34.16 116 GLN A C 1
ATOM 918 O O . GLN A 1 116 ? 1.579 4.118 20.199 1.00 34.16 116 GLN A O 1
ATOM 923 N N . GLN A 1 117 ? 2.261 3.973 18.085 1.00 38.62 117 GLN A N 1
ATOM 924 C CA . GLN A 1 117 ? 1.359 5.054 17.632 1.00 38.62 117 GLN A CA 1
ATOM 925 C C . GLN A 1 117 ? -0.025 4.583 17.130 1.00 38.62 117 GLN A C 1
ATOM 927 O O . GLN A 1 117 ? -0.993 5.339 17.207 1.00 38.62 117 GLN A O 1
ATOM 932 N N . GLY A 1 118 ? -0.168 3.327 16.686 1.00 40.00 118 GLY A N 1
ATOM 933 C CA . GLY A 1 118 ? -1.418 2.805 16.102 1.00 40.00 118 GLY A CA 1
ATOM 934 C C . GLY A 1 118 ? -2.553 2.527 17.099 1.00 40.00 118 GLY A C 1
ATOM 935 O O . GLY A 1 118 ? -3.730 2.724 16.788 1.00 40.00 118 GLY A O 1
ATOM 936 N N . LEU A 1 119 ? -2.213 2.125 18.329 1.00 46.50 119 LEU A N 1
ATOM 937 C CA . LEU A 1 119 ? -3.184 1.730 19.359 1.00 46.50 119 LEU A CA 1
ATOM 938 C C . LEU A 1 119 ? -4.046 2.914 19.840 1.00 46.50 119 LEU A C 1
ATOM 940 O O . LEU A 1 119 ? -5.251 2.776 20.052 1.00 46.50 119 LEU A O 1
ATOM 944 N N . ILE A 1 120 ? -3.451 4.106 19.946 1.00 48.06 120 ILE A N 1
ATOM 945 C CA . ILE A 1 120 ? -4.123 5.320 20.439 1.00 48.06 120 ILE A CA 1
ATOM 946 C C . ILE A 1 120 ? -5.172 5.823 19.433 1.00 48.06 120 ILE A C 1
ATOM 948 O O . ILE A 1 120 ? -6.252 6.270 19.828 1.00 48.06 120 ILE A O 1
ATOM 952 N N . ALA A 1 121 ? -4.894 5.713 18.131 1.00 45.31 121 ALA A N 1
ATOM 953 C CA . ALA A 1 121 ? -5.837 6.092 17.080 1.00 45.31 121 ALA A CA 1
ATOM 954 C C . ALA A 1 121 ? -7.039 5.129 16.998 1.00 45.31 121 ALA A C 1
ATOM 956 O O . ALA A 1 121 ? -8.170 5.568 16.772 1.00 45.31 121 ALA A O 1
ATOM 957 N N . TRP A 1 122 ? -6.823 3.829 17.242 1.00 41.25 122 TRP A N 1
ATOM 958 C CA . TRP A 1 122 ? -7.891 2.823 17.289 1.00 41.25 122 TRP A CA 1
ATOM 959 C C . TRP A 1 122 ? -8.868 3.058 18.452 1.00 41.25 122 TRP A C 1
ATOM 961 O O . TRP A 1 122 ? -10.077 3.118 18.215 1.00 41.25 122 TRP A O 1
ATOM 971 N N . ILE A 1 123 ? -8.364 3.283 19.674 1.00 49.56 123 ILE A N 1
ATOM 972 C CA . ILE A 1 123 ? -9.205 3.520 20.865 1.00 49.56 123 ILE A CA 1
ATOM 973 C C . ILE A 1 123 ? -10.067 4.776 20.686 1.00 49.56 123 ILE A C 1
ATOM 975 O O . ILE A 1 123 ? -11.277 4.745 20.917 1.00 49.56 123 ILE A O 1
ATOM 979 N N . ARG A 1 124 ? -9.473 5.875 20.206 1.00 44.84 124 ARG A N 1
ATOM 980 C CA . ARG A 1 124 ? -10.199 7.137 19.981 1.00 44.84 124 ARG A CA 1
ATOM 981 C C . ARG A 1 124 ? -11.302 6.996 18.930 1.00 44.84 124 ARG A C 1
ATOM 983 O O . ARG A 1 124 ? -12.396 7.518 19.119 1.00 44.84 124 ARG A O 1
ATOM 990 N N . GLY A 1 125 ? -11.045 6.244 17.858 1.00 43.84 125 GLY A N 1
ATOM 991 C CA . GLY A 1 125 ? -12.043 5.970 16.824 1.00 43.84 125 GLY A CA 1
ATOM 992 C C . GLY A 1 125 ? -13.164 5.021 17.265 1.00 43.84 125 GLY A C 1
ATOM 993 O O . GLY A 1 125 ? -14.269 5.107 16.737 1.00 43.84 125 GLY A O 1
ATOM 994 N N . TRP A 1 126 ? -12.911 4.110 18.211 1.00 51.09 126 TRP A N 1
ATOM 995 C CA . TRP A 1 126 ? -13.936 3.215 18.764 1.00 51.09 126 TRP A CA 1
ATOM 996 C C . TRP A 1 126 ? -14.906 3.950 19.700 1.00 51.09 126 TRP A C 1
ATOM 998 O O . TRP A 1 126 ? -16.114 3.761 19.582 1.00 51.09 126 TRP A O 1
ATOM 1008 N N . ILE A 1 127 ? -14.402 4.847 20.557 1.00 53.91 127 ILE A N 1
ATOM 1009 C CA . ILE A 1 127 ? -15.234 5.636 21.486 1.00 53.91 127 ILE A CA 1
ATOM 1010 C C . ILE A 1 127 ? -16.150 6.615 20.731 1.00 53.91 127 ILE A C 1
ATOM 1012 O O . ILE A 1 127 ? -17.312 6.773 21.093 1.00 53.91 127 ILE A O 1
ATOM 1016 N N . ALA A 1 128 ? -15.669 7.219 19.641 1.00 47.12 128 ALA A N 1
ATOM 1017 C CA . ALA A 1 128 ? -16.434 8.201 18.868 1.00 47.12 128 ALA A CA 1
ATOM 1018 C C . ALA A 1 128 ? -17.606 7.616 18.048 1.00 47.12 128 ALA A C 1
ATOM 1020 O O . ALA A 1 128 ? -18.398 8.378 17.510 1.00 47.12 128 ALA A O 1
ATOM 1021 N N . ARG A 1 129 ? -17.719 6.285 17.923 1.00 52.25 129 ARG A N 1
ATOM 1022 C CA . ARG A 1 129 ? -18.773 5.598 17.143 1.00 52.25 129 ARG A CA 1
ATOM 1023 C C . ARG A 1 129 ? -19.877 4.965 18.003 1.00 52.25 129 ARG A C 1
ATOM 1025 O O . ARG A 1 129 ? -20.671 4.186 17.486 1.00 52.25 129 ARG A O 1
ATOM 1032 N N . ARG A 1 130 ? -19.904 5.254 19.309 1.00 48.22 130 ARG A N 1
ATOM 1033 C CA . ARG A 1 130 ? -20.932 4.781 20.260 1.00 48.22 130 ARG A CA 1
ATOM 1034 C C . ARG A 1 130 ? -21.787 5.912 20.864 1.00 48.22 130 ARG A C 1
ATOM 1036 O O . ARG A 1 130 ? -22.447 5.674 21.871 1.00 48.22 130 ARG A O 1
ATOM 1043 N N . GLN A 1 131 ? -21.774 7.106 20.270 1.00 42.88 131 GLN A N 1
ATOM 1044 C CA . GLN A 1 131 ? -22.689 8.212 20.581 1.00 42.88 131 GLN A CA 1
ATOM 1045 C C . GLN A 1 131 ? -23.471 8.596 19.332 1.00 42.88 131 GLN A C 1
ATOM 1047 O O . GLN A 1 131 ? -22.849 8.563 18.245 1.00 42.88 131 GLN A O 1
#

Secondary structure (DSSP, 8-state):
-PPPEE-EEEE-SS--SS--TTEEEEETTTTEEEEE-TTSS--EEEEEBSSSSBEEEESSSEEEES-EE-TTSTT--EEEEETTEEEEPP---HHHHHHHHTTPPPPPP-----TTSHHHHHHHHHHTT--

Sequence (131 aa):
MRQPVALCHRFVDAIPDRLQAGVLYVSMRYRTAVHLCPTGCGEEVVTPLGRDDWTLTFDGTVSLRPSVGNWGLACRSHYWITRDAVVWAATWSREQVARWREGAAEPAVRVEAGWQQGLIAWIRGWIARRQ

Foldseek 3Di:
DDDKDFAAEDEDCDDDPDADARYWYQHPNQQKIWHQDNVPPRDIDIFHHDPPTWPWDDPPFIWIPDWDAPCVDPVRFTFTCDRRITGGDDDDDPVLVVVVVVVDGDDDDDDDHDPPDVVVVVVVVVVVPPD